Protein AF-A0AAD5E398-F1 (afdb_monomer_lite)

Secondary structure (DSSP, 8-state):
------PPPHHHHHHHHHHHHHHHHHHHHHHHHHHTT--HHHHHHHHHHHHHHHHHHHHHHHHHHH--HHHHHHHHHHHHHHHHHHHHHHHHHHHHHHHHHHT----HHHHHHHHHHHHHHHHHHHHHHHHHHHHHHHHHHHHHHHHHHHHHH--PPPPPPPP-PPP-----

Foldseek 3Di:
DDDDFPPLPVVNVVLLVLLVVLLVLLVVLLVQLVVVPDDCVLSVLSVVLSVLSVVLSVLCVVLSRVPDLVSLVVSLVSLVVSLVSLVVLLVSLVVVLVCCVPPDVDDPSSNVSSVSNNSSSVSNNVSSVVVNVVSCCVVCVVVVVVVVVVVVVPPPDPDDDDDDDDDDDDDD

Structure (mmCIF, N/CA/C/O backbone):
data_AF-A0AAD5E398-F1
#
_entry.id   AF-A0AAD5E398-F1
#
loop_
_atom_site.group_PDB
_atom_site.id
_atom_site.type_symbol
_atom_site.label_atom_id
_atom_site.label_alt_id
_atom_site.label_comp_id
_atom_site.label_asym_id
_atom_site.label_entity_id
_atom_site.label_seq_id
_atom_site.pdbx_PDB_ins_code
_atom_site.Cartn_x
_atom_site.Cartn_y
_atom_site.Cartn_z
_atom_site.occupancy
_atom_site.B_iso_or_equiv
_atom_site.auth_seq_id
_atom_site.auth_comp_id
_atom_site.auth_asym_id
_atom_site.auth_atom_id
_atom_site.pdbx_PDB_model_num
ATOM 1 N N . MET A 1 1 ? 23.218 -19.280 -24.118 1.00 46.16 1 MET A N 1
ATOM 2 C CA . MET A 1 1 ? 23.639 -19.121 -22.711 1.00 46.16 1 MET A CA 1
ATOM 3 C C . MET A 1 1 ? 24.750 -18.087 -22.670 1.00 46.16 1 MET A C 1
ATOM 5 O O . MET A 1 1 ? 25.862 -18.389 -23.069 1.00 46.16 1 MET A O 1
ATOM 9 N N . GLY A 1 2 ? 24.420 -16.855 -22.290 1.00 37.09 2 GLY A N 1
ATOM 10 C CA . GLY A 1 2 ? 25.370 -15.757 -22.123 1.00 37.09 2 GLY A CA 1
ATOM 11 C C . GLY A 1 2 ? 24.933 -14.969 -20.902 1.00 37.09 2 GLY A C 1
ATOM 12 O O . GLY A 1 2 ? 24.005 -14.171 -20.976 1.00 37.09 2 GLY A O 1
ATOM 13 N N . ALA A 1 3 ? 25.525 -15.304 -19.760 1.00 49.97 3 ALA A N 1
ATOM 14 C CA . ALA A 1 3 ? 25.303 -14.625 -18.503 1.00 49.97 3 ALA A CA 1
ATOM 15 C C . ALA A 1 3 ? 25.939 -13.235 -18.570 1.00 49.97 3 ALA A C 1
ATOM 17 O O . ALA A 1 3 ? 27.155 -13.104 -18.664 1.00 49.97 3 ALA A O 1
ATOM 18 N N . MET A 1 4 ? 25.117 -12.200 -18.465 1.00 41.44 4 MET A N 1
ATOM 19 C CA . MET A 1 4 ? 25.548 -10.959 -17.842 1.00 41.44 4 MET A CA 1
ATOM 20 C C . MET A 1 4 ? 24.334 -10.415 -17.102 1.00 41.44 4 MET A C 1
ATOM 22 O O . MET A 1 4 ? 23.496 -9.709 -17.657 1.00 41.44 4 MET A O 1
ATOM 26 N N . GLY A 1 5 ? 24.187 -10.891 -15.861 1.00 45.56 5 GLY A N 1
ATOM 27 C CA . GLY A 1 5 ? 23.136 -10.470 -14.951 1.00 45.56 5 GLY A CA 1
ATOM 28 C C . GLY A 1 5 ? 23.157 -8.955 -14.866 1.00 45.56 5 GLY A C 1
ATOM 29 O O . GLY A 1 5 ? 24.143 -8.362 -14.423 1.00 45.56 5 GLY A O 1
ATOM 30 N N . ARG A 1 6 ? 22.080 -8.330 -15.346 1.00 54.25 6 ARG A N 1
ATOM 31 C CA . ARG A 1 6 ? 21.849 -6.911 -15.126 1.00 54.25 6 ARG A CA 1
ATOM 32 C C . ARG A 1 6 ? 21.819 -6.755 -13.612 1.00 54.25 6 ARG A C 1
ATOM 34 O O . ARG A 1 6 ? 20.919 -7.285 -12.966 1.00 54.25 6 ARG A O 1
ATOM 41 N N . LYS A 1 7 ? 22.868 -6.142 -13.054 1.00 55.81 7 LYS A N 1
ATOM 42 C CA . LYS A 1 7 ? 22.960 -5.861 -11.621 1.00 55.81 7 LYS A CA 1
ATOM 43 C C . LYS A 1 7 ? 21.637 -5.222 -11.222 1.00 55.81 7 LYS A C 1
ATOM 45 O O . LYS A 1 7 ? 21.183 -4.310 -11.916 1.00 55.81 7 LYS A O 1
ATOM 50 N N . LEU A 1 8 ? 21.009 -5.763 -10.181 1.00 62.09 8 LEU A N 1
ATOM 51 C CA . LEU A 1 8 ? 19.832 -5.164 -9.576 1.00 62.09 8 LEU A CA 1
ATOM 52 C C . LEU A 1 8 ? 20.131 -3.672 -9.409 1.00 62.09 8 LEU A C 1
ATOM 54 O O . LEU A 1 8 ? 21.149 -3.315 -8.813 1.00 62.09 8 LEU A O 1
ATOM 58 N N . ASP A 1 9 ? 19.324 -2.825 -10.039 1.00 78.06 9 ASP A N 1
ATOM 59 C CA . ASP A 1 9 ? 19.553 -1.392 -9.984 1.00 78.06 9 ASP A CA 1
ATOM 60 C C . ASP A 1 9 ? 19.481 -0.946 -8.516 1.00 78.06 9 ASP A C 1
ATOM 62 O O . ASP A 1 9 ? 18.532 -1.269 -7.799 1.00 78.06 9 ASP A O 1
ATOM 66 N N . ILE A 1 10 ? 20.529 -0.255 -8.063 1.00 83.19 10 ILE A N 1
ATOM 67 C CA . ILE A 1 10 ? 20.706 0.136 -6.661 1.00 83.19 10 ILE A CA 1
ATOM 68 C C . ILE A 1 10 ? 19.536 1.011 -6.208 1.00 83.19 10 ILE A C 1
ATOM 70 O O . ILE A 1 10 ? 19.094 0.885 -5.069 1.00 83.19 10 ILE A O 1
ATOM 74 N N . ILE A 1 11 ? 18.995 1.849 -7.098 1.00 85.12 11 ILE A N 1
ATOM 75 C CA . ILE A 1 11 ? 17.835 2.690 -6.789 1.00 85.12 11 ILE A CA 1
ATOM 76 C C . ILE A 1 11 ? 16.613 1.806 -6.534 1.00 85.12 11 ILE A C 1
ATOM 78 O O . ILE A 1 11 ? 15.989 1.919 -5.481 1.00 85.12 11 ILE A O 1
ATOM 82 N N . THR A 1 12 ? 16.318 0.874 -7.442 1.00 85.38 12 THR A N 1
ATOM 83 C CA . THR A 1 12 ? 15.229 -0.101 -7.270 1.00 85.38 12 THR A CA 1
ATOM 84 C C . THR A 1 12 ? 15.381 -0.891 -5.967 1.00 85.38 12 THR A C 1
ATOM 86 O O . THR A 1 12 ? 14.404 -1.055 -5.243 1.00 85.38 12 THR A O 1
ATOM 89 N N . LEU A 1 13 ? 16.594 -1.335 -5.622 1.00 87.56 13 LEU A N 1
ATOM 90 C CA . LEU A 1 13 ? 16.854 -2.042 -4.363 1.00 87.56 13 LEU A CA 1
ATOM 91 C C . LEU A 1 13 ? 16.554 -1.175 -3.136 1.00 87.56 13 LEU A C 1
ATOM 93 O O . LEU A 1 13 ? 15.881 -1.636 -2.219 1.00 87.56 13 LEU A O 1
ATOM 97 N N . ILE A 1 14 ? 17.047 0.067 -3.116 1.00 90.62 14 ILE A N 1
ATOM 98 C CA . ILE A 1 14 ? 16.824 0.997 -2.002 1.00 90.62 14 ILE A CA 1
ATOM 99 C C . ILE A 1 14 ? 15.328 1.237 -1.819 1.00 90.62 14 ILE A C 1
ATOM 101 O O . ILE A 1 14 ? 14.826 1.124 -0.703 1.00 90.62 14 ILE A O 1
ATOM 105 N N . VAL A 1 15 ? 14.604 1.516 -2.905 1.00 91.88 15 VAL A N 1
ATOM 106 C CA . VAL A 1 15 ? 13.164 1.776 -2.820 1.00 91.88 15 VAL A CA 1
ATOM 107 C C . VAL A 1 15 ? 12.399 0.519 -2.395 1.00 91.88 15 VAL A C 1
ATOM 109 O O . VAL A 1 15 ? 11.481 0.632 -1.595 1.00 91.88 15 VAL A O 1
ATOM 112 N N . LEU A 1 16 ? 12.811 -0.680 -2.822 1.00 90.88 16 LEU A N 1
ATOM 113 C CA . LEU A 1 16 ? 12.210 -1.935 -2.351 1.00 90.88 16 LEU A CA 1
ATOM 114 C C . LEU A 1 16 ? 12.448 -2.202 -0.863 1.00 90.88 16 LEU A C 1
ATOM 116 O O . LEU A 1 16 ? 11.558 -2.714 -0.192 1.00 90.88 16 LEU A O 1
ATOM 120 N N . ILE A 1 17 ? 13.624 -1.857 -0.332 1.00 92.81 17 ILE A N 1
ATOM 121 C CA . ILE A 1 17 ? 13.900 -1.969 1.107 1.00 92.81 17 ILE A CA 1
ATOM 122 C C . ILE A 1 17 ? 13.018 -0.991 1.890 1.00 92.81 17 ILE A C 1
ATOM 124 O O . ILE A 1 17 ? 12.430 -1.371 2.900 1.00 92.81 17 ILE A O 1
ATOM 128 N N . LEU A 1 18 ? 12.899 0.253 1.422 1.00 94.69 18 LEU A N 1
ATOM 129 C CA . LEU A 1 18 ? 12.031 1.256 2.046 1.00 94.69 18 LEU A CA 1
ATOM 130 C C . LEU A 1 18 ? 10.552 0.858 1.974 1.00 94.69 18 LEU A C 1
ATOM 132 O O . LEU A 1 18 ? 9.817 1.032 2.947 1.00 94.69 18 LEU A O 1
ATOM 136 N N . GLU A 1 19 ? 10.133 0.261 0.862 1.00 94.06 19 GLU A N 1
ATOM 137 C CA . GLU A 1 19 ? 8.792 -0.293 0.701 1.00 94.06 19 GLU A CA 1
ATOM 138 C C . GLU A 1 19 ? 8.555 -1.467 1.655 1.00 94.06 19 GLU A C 1
ATOM 140 O O . GLU A 1 19 ? 7.535 -1.521 2.332 1.00 94.06 19 GLU A O 1
ATOM 145 N N . PHE A 1 20 ? 9.526 -2.370 1.800 1.00 94.50 20 PHE A N 1
ATOM 146 C CA . PHE A 1 20 ? 9.436 -3.470 2.7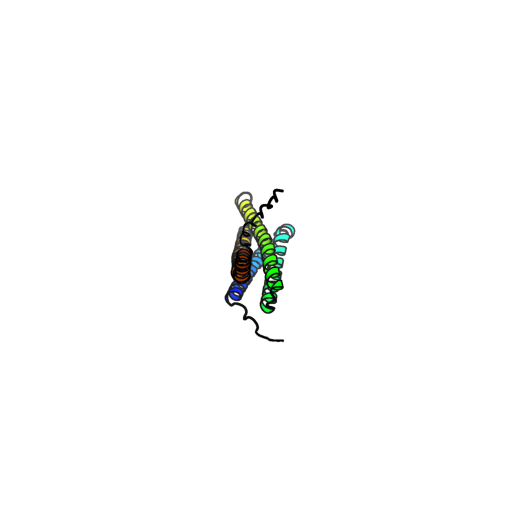57 1.00 94.50 20 PHE A CA 1
ATOM 147 C C . PHE A 1 20 ? 9.307 -2.972 4.205 1.00 94.50 20 PHE A C 1
ATOM 149 O O . PHE A 1 20 ? 8.494 -3.492 4.967 1.00 94.50 20 PHE A O 1
ATOM 156 N N . ILE A 1 21 ? 10.059 -1.935 4.585 1.00 95.50 21 ILE A N 1
ATOM 157 C CA . ILE A 1 21 ? 9.929 -1.298 5.906 1.00 95.50 21 ILE A CA 1
ATOM 158 C C . ILE A 1 21 ? 8.537 -0.670 6.068 1.00 95.50 21 ILE A C 1
ATOM 160 O O . ILE A 1 21 ? 7.916 -0.816 7.119 1.00 95.50 21 ILE A O 1
ATOM 164 N N . SER A 1 22 ? 8.022 -0.011 5.031 1.00 95.00 22 SER A N 1
ATOM 165 C CA . SER A 1 22 ? 6.688 0.608 5.043 1.00 95.00 22 SER A CA 1
ATOM 166 C C . SER A 1 22 ? 5.580 -0.433 5.200 1.00 95.00 22 SER A C 1
ATOM 168 O O . SER A 1 22 ? 4.668 -0.262 6.011 1.00 95.00 22 SER A O 1
ATOM 170 N N . TRP A 1 23 ? 5.720 -1.561 4.507 1.00 96.06 23 TRP A N 1
ATOM 171 C CA . TRP A 1 23 ? 4.853 -2.720 4.652 1.00 96.06 23 TRP A CA 1
ATOM 172 C C . TRP A 1 23 ? 4.896 -3.311 6.069 1.00 96.06 23 TRP A C 1
ATOM 174 O O . TRP A 1 23 ? 3.842 -3.638 6.613 1.00 96.06 23 TRP A O 1
ATOM 184 N N . LEU A 1 24 ? 6.071 -3.400 6.708 1.00 96.44 24 LEU A N 1
ATOM 185 C CA . LEU A 1 24 ? 6.175 -3.850 8.104 1.00 96.44 24 LEU A CA 1
ATOM 186 C C . LEU A 1 24 ? 5.417 -2.924 9.061 1.00 96.44 24 LEU A C 1
ATOM 188 O O . LEU A 1 24 ? 4.725 -3.412 9.951 1.00 96.44 24 LEU A O 1
ATOM 192 N N . VAL A 1 25 ? 5.510 -1.605 8.866 1.00 95.62 25 VAL A N 1
ATOM 193 C CA . VAL A 1 25 ? 4.745 -0.628 9.660 1.00 95.62 25 VAL A CA 1
ATOM 194 C C . VAL A 1 25 ? 3.242 -0.824 9.450 1.00 95.62 25 VAL A C 1
ATOM 196 O O . VAL A 1 25 ? 2.488 -0.866 10.421 1.00 95.62 25 VAL A O 1
ATOM 199 N N . PHE A 1 26 ? 2.805 -1.000 8.201 1.00 95.88 26 PHE A N 1
ATOM 200 C CA . PHE A 1 26 ? 1.401 -1.253 7.878 1.00 95.88 26 PHE A CA 1
ATOM 201 C C . PHE A 1 26 ? 0.881 -2.562 8.502 1.00 95.88 26 PHE A C 1
ATOM 203 O O . PHE A 1 26 ? -0.187 -2.568 9.122 1.00 95.88 26 PHE A O 1
ATOM 210 N N . MET A 1 27 ? 1.644 -3.656 8.407 1.00 97.19 27 MET A N 1
ATOM 211 C CA . MET A 1 27 ? 1.299 -4.933 9.039 1.00 97.19 27 MET A CA 1
ATOM 212 C C . MET A 1 27 ? 1.225 -4.794 10.563 1.00 97.19 27 MET A C 1
ATOM 214 O O . MET A 1 27 ? 0.240 -5.221 11.159 1.00 97.19 27 MET A O 1
ATOM 218 N N . ALA A 1 28 ? 2.239 -4.194 11.191 1.00 95.62 28 ALA A N 1
ATOM 219 C CA . ALA A 1 28 ? 2.304 -4.057 12.643 1.00 95.62 28 ALA A CA 1
ATOM 220 C C . ALA A 1 28 ? 1.125 -3.241 13.192 1.00 95.62 28 ALA A C 1
ATOM 222 O O . ALA A 1 28 ? 0.503 -3.651 14.167 1.00 95.62 28 ALA A O 1
ATOM 223 N N . ALA A 1 29 ? 0.770 -2.139 12.527 1.00 93.75 29 ALA A N 1
ATOM 224 C CA . ALA A 1 29 ? -0.388 -1.334 12.904 1.00 93.75 29 ALA A CA 1
ATOM 225 C C . ALA A 1 29 ? -1.714 -2.095 12.731 1.00 93.75 29 ALA A C 1
ATOM 227 O O . ALA A 1 29 ? -2.603 -2.005 13.572 1.00 93.75 29 ALA A O 1
ATOM 228 N N . THR A 1 30 ? -1.836 -2.891 11.665 1.00 94.19 30 THR A N 1
ATOM 229 C CA . THR A 1 30 ? -3.021 -3.736 11.446 1.00 94.19 30 THR A CA 1
ATOM 230 C C . THR A 1 30 ? -3.137 -4.820 12.522 1.00 94.19 30 THR A C 1
ATOM 232 O O . THR A 1 30 ? -4.227 -5.070 13.028 1.00 94.19 30 THR A O 1
ATOM 235 N N . ALA A 1 31 ? -2.014 -5.428 12.914 1.00 94.38 31 ALA A N 1
ATOM 236 C CA . ALA A 1 31 ? -1.967 -6.415 13.988 1.00 94.38 31 ALA A CA 1
ATOM 237 C C . ALA A 1 31 ? -2.288 -5.806 15.364 1.00 94.38 31 ALA A C 1
ATOM 239 O O . ALA A 1 31 ? -2.913 -6.472 16.185 1.00 94.38 31 ALA A O 1
ATOM 240 N N . ALA A 1 32 ? -1.901 -4.550 15.604 1.00 92.75 32 ALA A N 1
ATOM 241 C CA . ALA A 1 32 ? -2.256 -3.823 16.821 1.00 92.75 32 ALA A CA 1
ATOM 242 C C . ALA A 1 32 ? -3.777 -3.610 16.923 1.00 92.75 32 ALA A C 1
ATOM 244 O O . ALA A 1 32 ? -4.377 -3.987 17.926 1.00 92.75 32 ALA A O 1
ATOM 245 N N . LEU A 1 33 ? -4.428 -3.165 15.839 1.00 90.75 33 LEU A N 1
ATOM 246 C CA . LEU A 1 33 ? -5.895 -3.053 15.790 1.00 90.75 33 LEU A CA 1
ATOM 247 C C . LEU A 1 33 ? -6.615 -4.385 16.042 1.00 90.75 33 LEU A C 1
ATOM 249 O O . LEU A 1 33 ? -7.682 -4.408 16.658 1.00 90.75 33 LEU A O 1
ATOM 253 N N . ASP A 1 34 ? -6.052 -5.489 15.552 1.00 91.19 34 ASP A N 1
ATOM 254 C CA . ASP A 1 34 ? -6.593 -6.834 15.775 1.00 91.19 34 ASP A CA 1
ATOM 255 C C . ASP A 1 34 ? -6.469 -7.240 17.256 1.00 91.19 34 ASP A C 1
ATOM 257 O O . ASP A 1 34 ? -7.409 -7.768 17.851 1.00 91.19 34 ASP A O 1
ATOM 261 N N . ALA A 1 35 ? -5.340 -6.908 17.894 1.00 89.44 35 ALA A N 1
ATOM 262 C CA . ALA A 1 35 ? -5.110 -7.143 19.321 1.00 89.44 35 ALA A CA 1
ATOM 263 C C . ALA A 1 35 ? -6.033 -6.306 20.227 1.00 89.44 35 ALA A C 1
ATOM 265 O O . ALA A 1 35 ? -6.466 -6.794 21.271 1.00 89.44 35 ALA A O 1
ATOM 266 N N . GLU A 1 36 ? -6.392 -5.093 19.801 1.00 87.00 36 GLU A N 1
ATOM 267 C CA . GLU A 1 36 ? -7.382 -4.227 20.461 1.00 87.00 36 GLU A CA 1
ATOM 268 C C . GLU A 1 36 ? -8.835 -4.732 20.309 1.00 87.00 36 GLU A C 1
ATOM 270 O O . GLU A 1 36 ? -9.778 -4.148 20.851 1.00 87.00 36 GLU A O 1
ATOM 275 N N . GLY A 1 37 ? -9.048 -5.840 19.590 1.00 82.56 37 GLY A N 1
ATOM 276 C CA . GLY A 1 37 ? -10.347 -6.500 19.488 1.00 82.56 37 GLY A CA 1
ATOM 277 C C . GLY A 1 37 ? -11.287 -5.881 18.455 1.00 82.56 37 GLY A C 1
ATOM 278 O O . GLY A 1 37 ? -12.508 -6.052 18.560 1.00 82.56 37 GLY A O 1
ATOM 279 N N . MET A 1 38 ? -10.757 -5.178 17.443 1.00 83.94 38 MET A N 1
ATOM 280 C CA . MET A 1 38 ? -11.559 -4.839 16.265 1.00 83.94 38 MET A CA 1
ATOM 281 C C . MET A 1 38 ? -12.119 -6.110 15.619 1.00 83.94 38 MET A C 1
ATOM 283 O O . MET A 1 38 ? -11.486 -7.163 15.597 1.00 83.94 38 MET A O 1
ATOM 287 N N . SER A 1 39 ? -13.335 -6.032 15.073 1.00 84.38 39 SER A N 1
ATOM 288 C CA . SER A 1 39 ? -13.952 -7.217 14.486 1.00 84.38 39 SER A CA 1
ATOM 289 C C . SER A 1 39 ? -13.151 -7.710 13.277 1.00 84.38 39 SER A C 1
ATOM 291 O O . SER A 1 39 ? -12.778 -6.933 12.395 1.00 84.38 39 SER A O 1
ATOM 293 N N . ALA A 1 40 ? -12.979 -9.029 13.171 1.00 82.50 40 ALA A N 1
ATOM 294 C CA . ALA A 1 40 ? -12.328 -9.659 12.020 1.00 82.50 40 ALA A CA 1
ATOM 295 C C . ALA A 1 40 ? -12.987 -9.272 10.679 1.00 82.50 40 ALA A C 1
ATOM 297 O O . ALA A 1 40 ? -12.323 -9.182 9.651 1.00 82.50 40 ALA A O 1
ATOM 298 N N . SER A 1 41 ? -14.295 -8.990 10.685 1.00 83.88 41 SER A N 1
ATOM 299 C CA . SER A 1 41 ? -15.023 -8.481 9.518 1.00 83.88 41 SER A CA 1
ATOM 300 C C . SER A 1 41 ? -14.620 -7.060 9.111 1.00 83.88 41 SER A C 1
ATOM 302 O O . SER A 1 41 ? -14.634 -6.758 7.921 1.00 83.88 41 SER A O 1
ATOM 304 N N . ALA A 1 42 ? -14.256 -6.199 10.066 1.00 81.94 42 ALA A N 1
ATOM 305 C CA . ALA A 1 42 ? -13.821 -4.830 9.800 1.00 81.94 42 ALA A CA 1
ATOM 306 C C . ALA A 1 42 ? -12.371 -4.793 9.303 1.00 81.94 42 ALA A C 1
ATOM 308 O O . ALA A 1 42 ? -12.044 -4.016 8.410 1.00 81.94 42 ALA A O 1
ATOM 309 N N . LEU A 1 43 ? -11.514 -5.669 9.838 1.00 89.19 43 LEU A N 1
ATOM 310 C CA . LEU A 1 43 ? -10.108 -5.762 9.440 1.00 89.19 43 LEU A CA 1
ATOM 311 C C . LEU A 1 43 ? -9.855 -6.688 8.247 1.00 89.19 43 LEU A C 1
ATOM 313 O O . LEU A 1 43 ? -8.764 -6.652 7.686 1.00 89.19 43 LEU A O 1
ATOM 317 N N . GLY A 1 44 ? -10.830 -7.498 7.825 1.00 90.88 44 GLY A N 1
ATOM 318 C CA . GLY A 1 44 ? -10.633 -8.510 6.784 1.00 90.88 44 GLY A CA 1
ATOM 319 C C . GLY A 1 44 ? -10.082 -7.943 5.471 1.00 90.88 44 GLY A C 1
ATOM 320 O O . GLY A 1 44 ? -9.154 -8.511 4.897 1.00 90.88 44 GLY A O 1
ATOM 321 N N . TYR A 1 45 ? -10.594 -6.790 5.027 1.00 92.75 45 TYR A N 1
ATOM 322 C CA . TYR A 1 45 ? -10.096 -6.121 3.820 1.00 92.75 45 TYR A CA 1
ATOM 323 C C . TYR A 1 45 ? -8.692 -5.520 4.016 1.00 92.75 45 TYR A C 1
ATOM 325 O O . TYR A 1 45 ? -7.839 -5.640 3.137 1.00 92.75 45 TYR A O 1
ATOM 333 N N . THR A 1 46 ? -8.409 -4.954 5.193 1.00 94.38 46 THR A N 1
ATOM 334 C CA . THR A 1 46 ? -7.082 -4.430 5.562 1.00 94.38 46 THR A CA 1
ATOM 335 C C . THR A 1 46 ? -6.032 -5.541 5.591 1.00 94.38 46 THR A C 1
ATOM 337 O O . THR A 1 46 ? -4.983 -5.414 4.961 1.00 94.38 46 THR A O 1
ATOM 340 N N . TRP A 1 47 ? -6.332 -6.668 6.244 1.00 95.06 47 TRP A N 1
ATOM 341 C CA . TRP A 1 47 ? -5.460 -7.845 6.281 1.00 95.06 47 TRP A CA 1
ATOM 342 C C . TRP A 1 47 ? -5.206 -8.413 4.889 1.00 95.06 47 TRP A C 1
ATOM 344 O O . TRP A 1 47 ? -4.075 -8.764 4.552 1.00 95.06 47 TRP A O 1
ATOM 354 N N . TRP A 1 48 ? -6.241 -8.468 4.053 1.00 95.19 48 TRP A N 1
ATOM 355 C CA . TRP A 1 48 ? -6.088 -8.873 2.662 1.00 95.19 48 TRP A CA 1
ATOM 356 C C . TRP A 1 48 ? -5.111 -7.953 1.922 1.00 95.19 48 TRP A C 1
ATOM 358 O O . TRP A 1 48 ? -4.183 -8.439 1.279 1.00 95.19 48 TRP A O 1
ATOM 368 N N . ALA A 1 49 ? -5.233 -6.636 2.086 1.00 94.94 49 ALA A N 1
ATOM 369 C CA . ALA A 1 49 ? -4.318 -5.676 1.476 1.00 94.94 49 ALA A CA 1
ATOM 370 C C . ALA A 1 49 ? -2.862 -5.828 1.965 1.00 94.94 49 ALA A C 1
ATOM 372 O O . ALA A 1 49 ? -1.941 -5.762 1.147 1.00 94.94 49 ALA A O 1
ATOM 373 N N . VAL A 1 50 ? -2.643 -6.106 3.260 1.00 96.44 50 VAL A N 1
ATOM 374 C CA . VAL A 1 50 ? -1.311 -6.425 3.819 1.00 96.44 50 VAL A CA 1
ATOM 375 C C . VAL A 1 50 ? -0.680 -7.609 3.082 1.00 96.44 50 VAL A C 1
ATOM 377 O O . VAL A 1 50 ? 0.487 -7.546 2.683 1.00 96.44 50 VAL A O 1
ATOM 380 N N . TRP A 1 51 ? -1.446 -8.680 2.862 1.00 95.94 51 TRP A N 1
ATOM 381 C CA . TRP A 1 51 ? -0.961 -9.864 2.150 1.00 95.94 51 TRP A CA 1
ATOM 382 C C . TRP A 1 51 ? -0.739 -9.609 0.659 1.00 95.94 51 TRP A C 1
ATOM 384 O O . TRP A 1 51 ? 0.254 -10.075 0.103 1.00 95.94 51 TRP A O 1
ATOM 394 N N . PHE A 1 52 ? -1.608 -8.835 0.007 1.00 94.75 52 PHE A N 1
ATOM 395 C CA . PHE A 1 52 ? -1.419 -8.462 -1.397 1.00 94.75 52 PHE A CA 1
ATOM 396 C C . PHE A 1 52 ? -0.137 -7.661 -1.613 1.00 94.75 52 PHE A C 1
ATOM 398 O O . PHE A 1 52 ? 0.623 -7.968 -2.535 1.00 94.75 52 PHE A O 1
ATOM 405 N N . GLN A 1 53 ? 0.149 -6.697 -0.736 1.00 94.69 53 GLN A N 1
ATOM 406 C CA . GLN A 1 53 ? 1.400 -5.942 -0.789 1.00 94.69 53 GLN A CA 1
ATOM 407 C C . GLN A 1 53 ? 2.616 -6.847 -0.532 1.00 94.69 53 GLN A C 1
ATOM 409 O O . GLN A 1 53 ? 3.621 -6.734 -1.232 1.00 94.69 53 GLN A O 1
ATOM 414 N N . PHE A 1 54 ? 2.518 -7.810 0.391 1.00 94.56 54 PHE A N 1
ATOM 415 C CA . PHE A 1 54 ? 3.581 -8.796 0.618 1.00 94.56 54 PHE A CA 1
ATOM 416 C C . PHE A 1 54 ? 3.881 -9.636 -0.631 1.00 94.56 54 PHE A C 1
ATOM 418 O O . PHE A 1 54 ? 5.034 -9.741 -1.054 1.00 94.56 54 PHE A O 1
ATOM 425 N N . PHE A 1 55 ? 2.852 -10.218 -1.255 1.00 93.19 55 PHE A N 1
ATOM 426 C CA . PHE A 1 55 ? 3.034 -11.025 -2.462 1.00 93.19 55 PHE A CA 1
ATOM 427 C C . PHE A 1 55 ? 3.576 -10.199 -3.626 1.00 93.19 55 PHE A C 1
ATOM 429 O O . PHE A 1 55 ? 4.410 -10.699 -4.384 1.00 93.19 55 PHE A O 1
ATOM 436 N N . LEU A 1 56 ? 3.162 -8.935 -3.743 1.00 91.94 56 LEU A N 1
ATOM 437 C CA . LEU A 1 56 ? 3.739 -8.006 -4.706 1.00 91.94 56 LEU A CA 1
ATOM 438 C C . LEU A 1 56 ? 5.234 -7.797 -4.446 1.00 91.94 56 LEU A C 1
ATOM 440 O O . LEU A 1 56 ? 6.018 -7.916 -5.382 1.00 91.94 56 LEU A O 1
ATOM 444 N N . LEU A 1 57 ? 5.646 -7.543 -3.201 1.00 91.44 57 LEU A N 1
ATOM 445 C CA . LEU A 1 57 ? 7.058 -7.358 -2.848 1.00 91.44 57 LEU A CA 1
ATOM 446 C C . LEU A 1 57 ? 7.902 -8.590 -3.180 1.00 91.44 57 LEU A C 1
ATOM 448 O O . LEU A 1 57 ? 8.971 -8.464 -3.783 1.00 91.44 57 LEU A O 1
ATOM 452 N N . VAL A 1 58 ? 7.400 -9.786 -2.861 1.00 90.62 58 VAL A N 1
ATOM 453 C CA . VAL A 1 58 ? 8.052 -11.051 -3.229 1.00 90.62 58 VAL A CA 1
ATOM 454 C C . VAL A 1 58 ? 8.150 -11.182 -4.749 1.00 90.62 58 VAL A C 1
ATOM 456 O O . VAL A 1 58 ? 9.221 -11.478 -5.278 1.00 90.62 58 VAL A O 1
ATOM 459 N N . PHE A 1 59 ? 7.059 -10.923 -5.470 1.00 88.44 59 PHE A N 1
ATOM 460 C CA . PHE A 1 59 ? 7.029 -11.009 -6.927 1.00 88.44 59 PHE A CA 1
ATOM 461 C C . PHE A 1 59 ? 7.996 -10.016 -7.583 1.00 88.44 59 PHE A C 1
ATOM 463 O O . PHE A 1 59 ? 8.755 -10.384 -8.482 1.00 88.44 59 PHE A O 1
ATOM 470 N N . VAL A 1 60 ? 8.021 -8.767 -7.123 1.00 85.50 60 VAL A N 1
ATOM 471 C CA . VAL A 1 60 ? 8.947 -7.745 -7.621 1.00 85.50 60 VAL A CA 1
ATOM 472 C C . VAL A 1 60 ? 10.392 -8.136 -7.305 1.00 85.50 60 VAL A C 1
ATOM 474 O O . VAL A 1 60 ? 11.238 -8.061 -8.194 1.00 85.50 60 VAL A O 1
ATOM 477 N N . GLY A 1 61 ? 10.676 -8.636 -6.100 1.00 82.88 61 GLY A N 1
ATOM 478 C CA . GLY A 1 61 ? 12.008 -9.119 -5.727 1.00 82.88 61 GLY A CA 1
ATOM 479 C C . GLY A 1 61 ? 12.494 -10.272 -6.612 1.00 82.88 61 GLY A C 1
ATOM 480 O O . GLY A 1 61 ? 13.619 -10.242 -7.110 1.00 82.88 61 GLY A O 1
ATOM 481 N N . LEU A 1 62 ? 11.631 -11.257 -6.883 1.00 83.12 62 LEU A N 1
ATOM 482 C CA . LEU A 1 62 ? 11.950 -12.389 -7.760 1.00 83.12 62 LEU A CA 1
ATOM 483 C C . LEU A 1 62 ? 12.126 -11.957 -9.222 1.00 83.12 62 LEU A C 1
ATOM 485 O O . LEU A 1 62 ? 13.090 -12.352 -9.881 1.00 83.12 62 LEU A O 1
ATOM 489 N N . THR A 1 63 ? 11.220 -11.127 -9.741 1.00 80.06 63 THR A N 1
ATOM 490 C CA . THR A 1 63 ? 11.276 -10.668 -11.140 1.00 80.06 63 THR A CA 1
ATOM 491 C C . THR A 1 63 ? 12.455 -9.741 -11.405 1.00 80.06 63 THR A C 1
ATOM 493 O O . THR A 1 63 ? 13.019 -9.778 -12.503 1.00 80.06 63 THR A O 1
ATOM 496 N N . ALA A 1 64 ? 12.898 -8.977 -10.406 1.00 72.38 64 ALA A N 1
ATOM 497 C CA . ALA A 1 64 ? 14.083 -8.141 -10.521 1.00 72.38 64 ALA A CA 1
ATOM 498 C C . ALA A 1 64 ? 15.371 -8.959 -10.765 1.00 72.38 64 ALA A C 1
ATOM 500 O O . ALA A 1 64 ? 16.293 -8.458 -11.409 1.00 72.38 64 ALA A O 1
ATOM 501 N N . CYS A 1 65 ? 15.401 -10.237 -10.364 1.00 69.69 65 CYS A N 1
ATOM 502 C CA . CYS A 1 65 ? 16.496 -11.170 -10.654 1.00 69.69 65 CYS A CA 1
ATOM 503 C C . CYS A 1 65 ? 16.413 -11.816 -12.053 1.00 69.69 65 CYS A C 1
ATOM 505 O O . CYS A 1 65 ? 17.432 -12.263 -12.578 1.00 69.69 65 CYS A O 1
ATOM 507 N N . MET A 1 66 ? 15.226 -11.884 -12.670 1.00 69.06 66 MET A N 1
ATOM 508 C CA . MET A 1 66 ? 14.999 -12.625 -13.926 1.00 69.06 66 MET A CA 1
ATOM 509 C C . MET A 1 66 ? 15.216 -11.791 -15.200 1.00 69.06 66 MET A C 1
ATOM 511 O O . MET A 1 66 ? 15.469 -12.358 -16.261 1.00 69.06 66 MET A O 1
ATOM 515 N N . GLY A 1 67 ? 15.117 -10.459 -15.128 1.00 61.59 67 GLY A N 1
ATOM 516 C CA . GLY A 1 67 ? 15.504 -9.549 -16.217 1.00 61.59 67 GLY A CA 1
ATOM 517 C C . GLY A 1 67 ? 14.700 -9.648 -17.527 1.00 61.59 67 GLY A C 1
ATOM 518 O O . GLY A 1 67 ? 15.178 -9.167 -18.553 1.00 61.59 67 GLY A O 1
ATOM 519 N N . SER A 1 68 ? 13.504 -10.253 -17.534 1.00 68.12 68 SER A N 1
ATOM 520 C CA . SER A 1 68 ? 12.691 -10.398 -18.753 1.00 68.12 68 SER A CA 1
ATOM 521 C C . SER A 1 68 ? 11.723 -9.221 -18.962 1.00 68.12 68 SER A C 1
ATOM 523 O O . SER A 1 68 ? 11.047 -8.772 -18.038 1.00 68.12 68 SER A O 1
ATOM 525 N N . ALA A 1 69 ? 11.609 -8.726 -20.201 1.00 66.06 69 ALA A N 1
ATOM 526 C CA . ALA A 1 69 ? 10.766 -7.566 -20.528 1.00 66.06 69 ALA A CA 1
ATOM 527 C C . ALA A 1 69 ? 9.263 -7.800 -20.257 1.00 66.06 69 ALA A C 1
ATOM 529 O O . ALA A 1 69 ? 8.551 -6.884 -19.850 1.00 66.06 69 ALA A O 1
ATOM 530 N N . ASN A 1 70 ? 8.778 -9.035 -20.433 1.00 71.69 70 ASN A N 1
ATOM 531 C CA . ASN A 1 70 ? 7.389 -9.388 -20.126 1.00 71.69 70 ASN A CA 1
ATOM 532 C C . ASN A 1 70 ? 7.125 -9.402 -18.612 1.00 71.69 70 ASN A C 1
ATOM 534 O O . ASN A 1 70 ? 6.075 -8.930 -18.177 1.00 71.69 70 ASN A O 1
ATOM 538 N N . ALA A 1 71 ? 8.086 -9.870 -17.805 1.00 73.50 71 ALA A N 1
ATOM 539 C CA . ALA A 1 71 ? 7.979 -9.805 -16.348 1.00 73.50 71 ALA A CA 1
ATOM 540 C C . ALA A 1 71 ? 7.966 -8.353 -15.844 1.00 73.50 71 ALA A C 1
ATOM 542 O O . ALA A 1 71 ? 7.243 -8.037 -14.902 1.00 73.50 71 ALA A O 1
ATOM 543 N N . ASN A 1 72 ? 8.693 -7.459 -16.516 1.00 74.44 72 ASN A N 1
ATOM 544 C CA . ASN A 1 72 ? 8.751 -6.040 -16.168 1.00 74.44 72 ASN A CA 1
ATOM 545 C C . ASN A 1 72 ? 7.440 -5.274 -16.437 1.00 74.44 72 ASN A C 1
ATOM 547 O O . ASN A 1 72 ? 7.064 -4.382 -15.677 1.00 74.44 72 ASN A O 1
ATOM 551 N N . ARG A 1 73 ? 6.685 -5.649 -17.475 1.00 78.19 73 ARG A N 1
ATOM 552 C CA . ARG A 1 73 ? 5.332 -5.101 -17.684 1.00 78.19 73 ARG A CA 1
ATOM 553 C C . ARG A 1 73 ? 4.341 -5.657 -16.669 1.00 78.19 73 ARG A C 1
ATOM 555 O O . ARG A 1 73 ? 3.581 -4.899 -16.073 1.00 78.19 73 ARG A O 1
ATOM 562 N N . LEU A 1 74 ? 4.390 -6.969 -16.436 1.00 83.50 74 LEU A N 1
ATOM 563 C CA . LEU A 1 74 ? 3.503 -7.639 -15.488 1.00 83.50 74 LEU A CA 1
ATOM 564 C C . LEU A 1 74 ? 3.684 -7.107 -14.060 1.00 83.50 74 LEU A C 1
ATOM 566 O O . LEU A 1 74 ? 2.686 -6.817 -13.405 1.00 83.50 74 LEU A O 1
ATOM 570 N N . ARG A 1 75 ? 4.928 -6.904 -13.596 1.00 85.00 75 ARG A N 1
ATOM 571 C CA . ARG A 1 75 ? 5.179 -6.319 -12.266 1.00 85.00 75 ARG A CA 1
ATOM 572 C C . ARG A 1 75 ? 4.568 -4.925 -12.139 1.00 85.00 75 ARG A C 1
ATOM 574 O O . ARG A 1 75 ? 3.956 -4.643 -11.121 1.00 85.00 75 ARG A O 1
ATOM 581 N N . THR A 1 76 ? 4.667 -4.086 -13.172 1.00 85.44 76 THR A N 1
ATOM 582 C CA . THR A 1 76 ? 4.159 -2.708 -13.132 1.00 85.44 76 THR A CA 1
ATOM 583 C C . THR A 1 76 ? 2.630 -2.687 -13.093 1.00 85.44 76 THR A C 1
ATOM 585 O O . THR A 1 76 ? 2.051 -1.931 -12.318 1.00 85.44 76 THR A O 1
ATOM 588 N N . TYR A 1 77 ? 1.960 -3.561 -13.855 1.00 87.56 77 TYR A N 1
ATOM 589 C CA . TYR A 1 77 ? 0.499 -3.692 -13.789 1.00 87.56 77 TYR A CA 1
ATOM 590 C C . TYR A 1 77 ? 0.009 -4.218 -12.440 1.00 87.56 77 TYR A C 1
ATOM 592 O O . TYR A 1 77 ? -0.945 -3.672 -11.887 1.00 87.56 77 TYR A O 1
ATOM 600 N N . LEU A 1 78 ? 0.674 -5.233 -11.884 1.00 89.31 78 LEU A N 1
ATOM 601 C CA . LEU A 1 78 ? 0.347 -5.738 -10.550 1.00 89.31 78 LEU A CA 1
ATOM 602 C C . LEU A 1 78 ? 0.560 -4.659 -9.484 1.00 89.31 78 LEU A C 1
ATOM 604 O O . LEU A 1 78 ? -0.301 -4.469 -8.629 1.00 89.31 78 LEU A O 1
ATOM 608 N N . MET A 1 79 ? 1.651 -3.900 -9.586 1.00 90.88 79 MET A N 1
ATOM 609 C CA . MET A 1 79 ? 1.946 -2.794 -8.679 1.00 90.88 79 MET A CA 1
ATOM 610 C C . MET A 1 79 ? 0.858 -1.720 -8.716 1.00 90.88 79 MET A C 1
ATOM 612 O O . MET A 1 79 ? 0.400 -1.277 -7.667 1.00 90.88 79 MET A O 1
ATOM 616 N N . LEU A 1 80 ? 0.392 -1.343 -9.910 1.00 91.06 80 LEU A N 1
ATOM 617 C CA . LEU A 1 80 ? -0.719 -0.404 -10.080 1.00 91.06 80 LEU A CA 1
ATOM 618 C C . LEU A 1 80 ? -2.006 -0.920 -9.426 1.00 91.06 80 LEU A C 1
ATOM 620 O O . LEU A 1 80 ? -2.642 -0.179 -8.679 1.00 91.06 80 LEU A O 1
ATOM 624 N N . MET A 1 81 ? -2.375 -2.184 -9.660 1.00 92.56 81 MET A N 1
ATOM 625 C CA . MET A 1 81 ? -3.592 -2.758 -9.074 1.00 92.56 81 MET A CA 1
ATOM 626 C C . MET A 1 81 ? -3.544 -2.796 -7.547 1.00 92.56 81 MET A C 1
ATOM 628 O O . MET A 1 81 ? -4.498 -2.377 -6.894 1.00 92.56 81 MET A O 1
ATOM 632 N N . VAL A 1 82 ? -2.429 -3.245 -6.968 1.00 93.38 82 VAL A N 1
ATOM 633 C CA . VAL A 1 82 ? -2.275 -3.284 -5.507 1.00 93.38 82 VAL A CA 1
ATOM 634 C C . VAL A 1 82 ? -2.237 -1.870 -4.925 1.00 93.38 82 VAL A C 1
ATOM 636 O O . VAL A 1 82 ? -2.841 -1.628 -3.887 1.00 93.38 82 VAL A O 1
ATOM 639 N N . THR A 1 83 ? -1.637 -0.901 -5.622 1.00 94.56 83 THR A N 1
ATOM 640 C CA . THR A 1 83 ? -1.648 0.509 -5.192 1.00 94.56 83 THR A CA 1
ATOM 641 C C . THR A 1 83 ? -3.077 1.031 -5.023 1.00 94.56 83 THR A C 1
ATOM 643 O O . THR A 1 83 ? -3.367 1.680 -4.022 1.00 94.56 83 THR A O 1
ATOM 646 N N . VAL A 1 84 ? -3.997 0.697 -5.934 1.00 94.88 84 VAL A N 1
ATOM 647 C CA . VAL A 1 84 ? -5.418 1.077 -5.808 1.00 94.88 84 VAL A CA 1
ATOM 648 C C . VAL A 1 84 ? -6.072 0.432 -4.580 1.00 94.88 84 VAL A C 1
ATOM 650 O O . VAL A 1 84 ? -6.816 1.097 -3.861 1.00 94.88 84 VAL A O 1
ATOM 653 N N . VAL A 1 85 ? -5.767 -0.835 -4.290 1.00 95.19 85 VAL A N 1
ATOM 654 C CA . VAL A 1 85 ? -6.261 -1.515 -3.078 1.00 95.19 85 VAL A CA 1
ATOM 655 C C . VAL A 1 85 ? -5.773 -0.795 -1.819 1.00 95.19 85 VAL A C 1
ATOM 657 O O . VAL A 1 85 ? -6.573 -0.505 -0.930 1.00 95.19 85 VAL A O 1
ATOM 660 N N . ILE A 1 86 ? -4.483 -0.451 -1.755 1.00 95.56 86 ILE A N 1
ATOM 661 C CA . ILE A 1 86 ? -3.897 0.253 -0.605 1.00 95.56 86 ILE A CA 1
ATOM 662 C C . ILE A 1 86 ? -4.492 1.660 -0.451 1.00 95.56 86 ILE A C 1
ATOM 664 O O . ILE A 1 86 ? -4.742 2.090 0.673 1.00 95.56 86 ILE A O 1
ATOM 668 N N . MET A 1 87 ? -4.794 2.360 -1.551 1.00 95.62 87 MET A N 1
ATOM 669 C CA . MET A 1 87 ? -5.514 3.640 -1.498 1.00 95.62 87 MET A CA 1
ATOM 670 C C . MET A 1 87 ? -6.887 3.506 -0.854 1.00 95.62 87 MET A C 1
ATOM 672 O O . MET A 1 87 ? -7.264 4.358 -0.050 1.00 95.62 87 MET A O 1
ATOM 676 N N . GLN A 1 88 ? -7.624 2.444 -1.187 1.00 95.31 88 GLN A N 1
ATOM 677 C CA . GLN A 1 88 ? -8.924 2.195 -0.580 1.00 95.31 88 GLN A CA 1
ATOM 678 C C . GLN A 1 88 ? -8.786 1.971 0.930 1.00 95.31 88 GLN A C 1
ATOM 680 O O . GLN A 1 88 ? -9.511 2.592 1.699 1.00 95.31 88 GLN A O 1
ATOM 685 N N . VAL A 1 89 ? -7.808 1.170 1.365 1.00 94.50 89 VAL A N 1
ATOM 686 C CA . VAL A 1 89 ? -7.549 0.942 2.798 1.00 94.50 89 VAL A CA 1
ATOM 687 C C . VAL A 1 89 ? -7.150 2.233 3.516 1.00 94.50 89 VAL A C 1
ATOM 689 O O . VAL A 1 89 ? -7.644 2.504 4.609 1.00 94.50 89 VAL A O 1
ATOM 692 N N . ALA A 1 90 ? -6.301 3.062 2.903 1.00 94.62 90 ALA A N 1
ATOM 693 C CA . ALA A 1 90 ? -5.934 4.364 3.456 1.00 94.62 90 ALA A CA 1
ATOM 694 C C . ALA A 1 90 ? -7.161 5.279 3.605 1.00 94.62 90 ALA A C 1
ATOM 696 O O . ALA A 1 90 ? -7.332 5.946 4.628 1.00 94.62 90 ALA A O 1
ATOM 697 N N . ASN A 1 91 ? -8.042 5.292 2.602 1.00 94.19 91 ASN A N 1
ATOM 698 C CA . ASN A 1 91 ? -9.287 6.045 2.659 1.00 94.19 91 ASN A CA 1
ATOM 699 C C . ASN A 1 91 ? -10.216 5.525 3.766 1.00 94.19 91 ASN A C 1
ATOM 701 O O . ASN A 1 91 ? -10.743 6.322 4.537 1.00 94.19 91 ASN A O 1
ATOM 705 N N . ASP A 1 92 ? -10.374 4.210 3.892 1.00 91.19 92 ASP A N 1
ATOM 706 C CA . ASP A 1 92 ? -11.229 3.605 4.914 1.00 91.19 92 ASP A CA 1
ATOM 707 C C . ASP A 1 92 ? -10.698 3.884 6.329 1.00 91.19 92 ASP A C 1
ATOM 709 O O . ASP A 1 92 ? -11.479 4.226 7.219 1.00 91.19 92 ASP A O 1
ATOM 713 N N . ALA A 1 93 ? -9.378 3.818 6.538 1.00 89.25 93 ALA A N 1
ATOM 714 C CA . ALA A 1 93 ? -8.746 4.182 7.808 1.00 89.25 93 ALA A CA 1
ATOM 715 C C . ALA A 1 93 ? -8.967 5.665 8.149 1.00 89.25 93 ALA A C 1
ATOM 717 O O . ALA A 1 93 ? -9.301 6.003 9.286 1.00 89.25 93 ALA A O 1
ATOM 718 N N . ARG A 1 94 ? -8.847 6.558 7.158 1.00 91.38 94 ARG A N 1
ATOM 719 C CA . ARG A 1 94 ? -9.157 7.984 7.326 1.00 91.38 94 ARG A CA 1
ATOM 720 C C . ARG A 1 94 ? -10.625 8.204 7.703 1.00 91.38 94 ARG A C 1
ATOM 722 O O . ARG A 1 94 ? -10.895 8.937 8.647 1.00 91.38 94 ARG A O 1
ATOM 729 N N . VAL A 1 95 ? -11.564 7.577 6.996 1.00 89.88 95 VAL A N 1
ATOM 730 C CA . VAL A 1 95 ? -13.004 7.716 7.281 1.00 89.88 95 VAL A CA 1
ATOM 731 C C . VAL A 1 95 ? -13.329 7.217 8.690 1.00 89.88 95 VAL A C 1
ATOM 733 O O . VAL A 1 95 ? -14.089 7.860 9.412 1.00 89.88 95 VAL A O 1
ATOM 736 N N . GLN A 1 96 ? -12.725 6.107 9.116 1.00 85.62 96 GLN A N 1
ATOM 737 C CA . GLN A 1 96 ? -12.886 5.594 10.476 1.00 85.62 96 GLN A CA 1
ATOM 738 C C . GLN A 1 96 ? -12.324 6.559 11.535 1.00 85.62 96 GLN A C 1
ATOM 740 O O . GLN A 1 96 ? -12.944 6.718 12.587 1.00 85.62 96 GLN A O 1
ATOM 745 N N . LEU A 1 97 ? -11.212 7.250 11.255 1.00 86.31 97 LEU A N 1
ATOM 746 C CA . LEU A 1 97 ? -10.675 8.299 12.132 1.00 86.31 97 LEU A CA 1
ATOM 747 C C . LEU A 1 97 ? -11.617 9.503 12.228 1.00 86.31 97 LEU A C 1
ATOM 749 O O . LEU A 1 97 ? -11.897 9.955 13.337 1.00 86.31 97 LEU A O 1
ATOM 753 N N . ASP A 1 98 ? -12.146 9.976 11.097 1.00 84.69 98 ASP A N 1
ATOM 754 C CA . ASP A 1 98 ? -13.083 11.105 11.062 1.00 84.69 98 ASP A CA 1
ATOM 755 C C . ASP A 1 98 ? -14.366 10.786 11.864 1.00 84.69 98 ASP A C 1
ATOM 757 O O . ASP A 1 98 ? -14.882 11.628 12.603 1.00 84.69 98 ASP A O 1
ATOM 761 N N . VAL A 1 99 ? -14.861 9.542 11.794 1.00 80.69 99 VAL A N 1
ATOM 762 C CA . VAL A 1 99 ? -16.010 9.079 12.597 1.00 80.69 99 VAL A CA 1
ATOM 763 C C . VAL A 1 99 ? -15.661 8.958 14.085 1.00 80.69 99 VAL A C 1
ATOM 765 O O . VAL A 1 99 ? -16.476 9.334 14.935 1.00 80.69 99 VAL A O 1
ATOM 768 N N . ALA A 1 100 ? -14.468 8.456 14.413 1.00 75.19 100 ALA A N 1
ATOM 769 C CA . ALA A 1 100 ? -13.983 8.355 15.790 1.00 75.19 100 ALA A CA 1
ATOM 770 C C . ALA A 1 100 ? -13.824 9.733 16.455 1.00 75.19 100 ALA A C 1
ATOM 772 O O . ALA A 1 100 ? -14.054 9.865 17.655 1.00 75.19 100 ALA A O 1
ATOM 773 N N . ASP A 1 101 ? -13.483 10.763 15.679 1.00 75.69 101 ASP A N 1
ATOM 774 C CA . ASP A 1 101 ? -13.410 12.148 16.149 1.00 75.69 101 ASP A CA 1
ATOM 775 C C . ASP A 1 101 ? -14.795 12.794 16.345 1.00 75.69 101 ASP A C 1
ATOM 777 O O . ASP A 1 101 ? -14.935 13.702 17.165 1.00 75.69 101 ASP A O 1
ATOM 781 N N . GLY A 1 102 ? -15.824 12.323 15.628 1.00 66.94 102 GLY A N 1
ATOM 782 C CA . GLY A 1 102 ? -17.147 12.955 15.594 1.00 66.94 102 GLY A CA 1
ATOM 783 C C . GLY A 1 102 ? -18.252 12.322 16.450 1.00 66.94 102 GLY A C 1
ATOM 784 O O . GLY A 1 102 ? -19.163 13.044 16.854 1.00 66.94 102 GLY A O 1
ATOM 785 N N . LEU A 1 103 ? -18.241 11.003 16.707 1.00 56.25 103 LEU A N 1
ATOM 786 C CA . LEU A 1 103 ? -19.448 10.310 17.207 1.00 56.25 103 LEU A CA 1
ATOM 787 C C . LEU A 1 103 ? -19.300 9.423 18.454 1.00 56.25 103 LEU A C 1
ATOM 789 O O . LEU A 1 103 ? -20.314 9.173 19.109 1.00 56.25 103 LEU A O 1
ATOM 793 N N . ARG A 1 104 ? -18.110 8.938 18.826 1.00 53.69 104 ARG A N 1
ATOM 794 C CA . ARG A 1 104 ? -17.932 8.101 20.032 1.00 53.69 104 ARG A CA 1
ATOM 795 C C . ARG A 1 104 ? -16.524 8.234 20.608 1.00 53.69 104 ARG A C 1
ATOM 797 O O . ARG A 1 104 ? -15.583 8.319 19.829 1.00 53.69 104 ARG A O 1
ATOM 804 N N . PRO A 1 105 ? -16.348 8.135 21.939 1.00 54.78 105 PRO A N 1
ATOM 805 C CA . PRO A 1 105 ? -15.037 7.878 22.513 1.00 54.78 105 PRO A CA 1
ATOM 806 C C . PRO A 1 105 ? -14.602 6.464 22.107 1.00 54.78 105 PRO A C 1
ATOM 808 O O . PRO A 1 105 ? -14.948 5.473 22.747 1.00 54.78 105 PRO A O 1
ATOM 811 N N . VAL A 1 106 ? -13.896 6.367 20.985 1.00 61.88 106 VAL A N 1
ATOM 812 C CA . VAL A 1 106 ? -13.043 5.217 20.676 1.00 61.88 106 VAL A CA 1
ATOM 813 C C . VAL A 1 106 ? -11.884 5.240 21.679 1.00 61.88 106 VAL A C 1
ATOM 815 O O . VAL A 1 106 ? -11.471 6.326 22.101 1.00 61.88 106 VAL A O 1
ATOM 818 N N . SER A 1 107 ? -11.385 4.077 22.113 1.00 67.69 107 SER A N 1
ATOM 819 C CA . SER A 1 107 ? -10.216 4.047 23.000 1.00 67.69 107 SER A CA 1
ATOM 820 C C . SER A 1 107 ? -9.051 4.807 22.348 1.00 67.69 107 SER A C 1
ATOM 822 O O . SER A 1 107 ? -8.896 4.821 21.122 1.00 67.69 107 SER A O 1
ATOM 824 N N . GLY A 1 108 ? -8.251 5.497 23.167 1.00 68.56 108 GLY A N 1
ATOM 825 C CA . GLY A 1 108 ? -7.103 6.268 22.675 1.00 68.56 108 GLY A CA 1
ATOM 826 C C . GLY A 1 108 ? -6.105 5.406 21.894 1.00 68.56 108 GLY A C 1
ATOM 827 O O . GLY A 1 108 ? -5.491 5.895 20.942 1.00 68.56 108 GLY A O 1
ATOM 828 N N . ASP A 1 109 ? -6.020 4.125 22.247 1.00 79.69 109 ASP A N 1
ATOM 829 C CA . ASP A 1 109 ? -5.116 3.145 21.651 1.00 79.69 109 ASP A CA 1
ATOM 830 C C . ASP A 1 109 ? -5.572 2.757 20.235 1.00 79.69 109 ASP A C 1
ATOM 832 O O . ASP A 1 109 ? -4.832 2.983 19.280 1.00 79.69 109 ASP A O 1
ATOM 836 N N . VAL A 1 110 ? -6.851 2.399 20.042 1.00 83.38 110 VAL A N 1
ATOM 837 C CA . VAL A 1 110 ? -7.419 2.099 18.708 1.00 83.38 110 VAL A CA 1
ATOM 838 C C . VAL A 1 110 ? -7.268 3.280 17.747 1.00 83.38 110 VAL A C 1
ATOM 840 O O . VAL A 1 110 ? -6.951 3.109 16.571 1.00 83.38 110 VAL A O 1
ATOM 843 N N . LYS A 1 111 ? -7.464 4.513 18.227 1.00 85.00 111 LYS A N 1
ATOM 844 C CA . LYS A 1 111 ? -7.274 5.712 17.398 1.00 85.00 111 LYS A CA 1
ATOM 845 C C . LYS A 1 111 ? -5.812 5.897 16.982 1.00 85.00 111 LYS A C 1
ATOM 847 O O . LYS A 1 111 ? -5.538 6.350 15.867 1.00 85.00 111 LYS A O 1
ATOM 852 N N . THR A 1 112 ? -4.880 5.592 17.877 1.00 88.56 112 THR A N 1
ATOM 853 C CA . THR A 1 112 ? -3.441 5.682 17.606 1.00 88.56 112 THR A CA 1
ATOM 854 C C . THR A 1 112 ? -3.024 4.632 16.582 1.00 88.56 112 THR A C 1
ATOM 856 O O . THR A 1 112 ? -2.345 4.966 15.608 1.00 88.56 112 THR A O 1
ATOM 859 N N . ASP A 1 113 ? -3.525 3.412 16.720 1.00 90.50 113 ASP A N 1
ATOM 860 C CA . ASP A 1 113 ? -3.236 2.314 15.802 1.00 90.50 113 ASP A CA 1
ATOM 861 C C . ASP A 1 113 ? -3.854 2.540 14.419 1.00 90.50 113 ASP A C 1
ATOM 863 O O . ASP A 1 113 ? -3.213 2.310 13.394 1.00 90.50 113 ASP A O 1
ATOM 867 N N . LEU A 1 114 ? -5.057 3.112 14.355 1.00 90.00 114 LEU A N 1
ATOM 868 C CA . LEU A 1 114 ? -5.699 3.473 13.092 1.00 90.00 114 LEU A CA 1
ATOM 869 C C . LEU A 1 114 ? -4.929 4.588 12.357 1.00 90.00 114 LEU A C 1
ATOM 871 O O . LEU A 1 114 ? -4.798 4.562 11.130 1.00 90.00 114 LEU A O 1
ATOM 875 N N . ARG A 1 115 ? -4.336 5.538 13.098 1.00 91.12 115 ARG A N 1
ATOM 876 C CA . ARG A 1 115 ? -3.386 6.520 12.537 1.00 91.12 115 ARG A CA 1
ATOM 877 C C . ARG A 1 115 ? -2.104 5.854 12.048 1.00 91.12 115 ARG A C 1
ATOM 879 O O . ARG A 1 115 ? -1.578 6.270 11.017 1.00 91.12 115 ARG A O 1
ATOM 886 N N . ALA A 1 116 ? -1.614 4.835 12.747 1.00 93.00 116 ALA A N 1
ATOM 887 C CA . ALA A 1 116 ? -0.451 4.071 12.314 1.00 93.00 116 ALA A CA 1
ATOM 888 C C . ALA A 1 116 ? -0.742 3.270 11.030 1.00 93.00 116 ALA A C 1
ATOM 890 O O . ALA A 1 116 ? 0.093 3.263 10.124 1.00 93.00 116 ALA A O 1
ATOM 891 N N . VAL A 1 117 ? -1.944 2.696 10.884 1.00 93.75 117 VAL A N 1
ATOM 892 C CA . VAL A 1 117 ? -2.397 2.061 9.632 1.00 93.75 117 VAL A CA 1
ATOM 893 C C . VAL A 1 117 ? -2.429 3.077 8.492 1.00 93.75 117 VAL A C 1
ATOM 895 O O . VAL A 1 117 ? -1.896 2.817 7.410 1.00 93.75 117 VAL A O 1
ATOM 898 N N . LEU A 1 118 ? -2.996 4.262 8.730 1.00 94.44 118 LEU A N 1
ATOM 899 C CA . LEU A 1 118 ? -3.008 5.336 7.738 1.00 94.44 118 LEU A CA 1
ATOM 900 C C . LEU A 1 118 ? -1.582 5.759 7.341 1.00 94.44 118 LEU A C 1
ATOM 902 O O . LEU A 1 118 ? -1.282 5.897 6.159 1.00 94.44 118 LEU A O 1
ATOM 906 N N . ALA A 1 119 ? -0.675 5.920 8.305 1.00 94.31 119 ALA A N 1
ATOM 907 C CA . ALA A 1 119 ? 0.713 6.279 8.025 1.00 94.31 119 ALA A CA 1
ATOM 908 C C . ALA A 1 119 ? 1.450 5.186 7.230 1.00 94.31 119 ALA A C 1
ATOM 910 O O . ALA A 1 119 ? 2.130 5.495 6.250 1.00 94.31 119 ALA A O 1
ATOM 911 N N . GLY A 1 120 ? 1.287 3.914 7.608 1.00 93.81 120 GLY A N 1
ATOM 912 C CA . GLY A 1 120 ? 1.902 2.776 6.918 1.00 93.81 120 GLY A CA 1
ATOM 913 C C . GLY A 1 12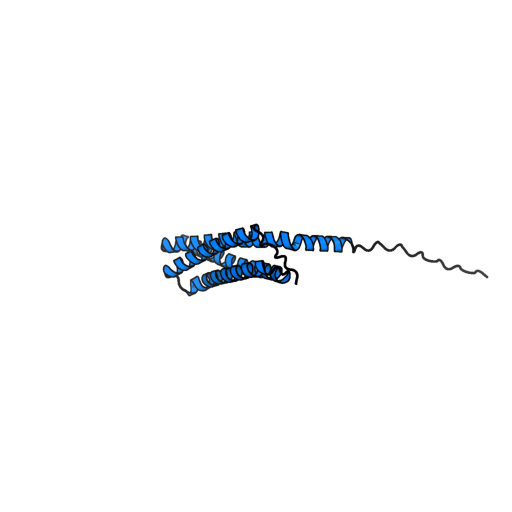0 ? 1.397 2.613 5.482 1.00 93.81 120 GLY A C 1
ATOM 914 O O . GLY A 1 120 ? 2.192 2.413 4.560 1.00 93.81 120 GLY A O 1
ATOM 915 N N . THR A 1 121 ? 0.089 2.772 5.266 1.00 95.19 121 THR A N 1
ATOM 916 C CA . THR A 1 121 ? -0.497 2.743 3.917 1.00 95.19 121 THR A CA 1
ATOM 917 C C . THR A 1 121 ? -0.025 3.922 3.068 1.00 95.19 121 THR A C 1
ATOM 919 O O . THR A 1 121 ? 0.373 3.708 1.927 1.00 95.19 121 THR A O 1
ATOM 922 N N . ILE A 1 122 ? 0.038 5.144 3.611 1.00 95.88 122 ILE A N 1
ATOM 923 C CA . ILE A 1 122 ? 0.571 6.316 2.890 1.00 95.88 122 ILE A CA 1
ATOM 924 C C . ILE A 1 122 ? 2.042 6.123 2.502 1.00 95.88 122 ILE A C 1
ATOM 926 O O . ILE A 1 122 ? 2.406 6.407 1.361 1.00 95.88 122 ILE A O 1
ATOM 930 N N . LEU A 1 123 ? 2.886 5.629 3.412 1.00 95.25 123 LEU A N 1
ATOM 931 C CA . LEU A 1 123 ? 4.294 5.353 3.108 1.00 95.25 123 LEU A CA 1
ATOM 932 C C . LEU A 1 123 ? 4.432 4.329 1.976 1.00 95.25 123 LEU A C 1
ATOM 934 O O . LEU A 1 123 ? 5.166 4.578 1.019 1.00 95.25 123 LEU A O 1
ATOM 938 N N . SER A 1 124 ? 3.655 3.245 2.040 1.00 94.56 124 SER A N 1
ATOM 939 C CA . SER A 1 124 ? 3.630 2.218 0.990 1.00 94.56 124 SER A CA 1
ATOM 940 C C . SER A 1 124 ? 3.168 2.802 -0.355 1.00 94.56 124 SER A C 1
ATOM 942 O O . SER A 1 124 ? 3.736 2.527 -1.407 1.00 94.56 124 SER A O 1
ATOM 944 N N . LEU A 1 125 ? 2.170 3.697 -0.353 1.00 95.81 125 LEU A N 1
ATOM 945 C CA . LEU A 1 125 ? 1.722 4.384 -1.572 1.00 95.81 125 LEU A CA 1
ATOM 946 C C . LEU A 1 125 ? 2.818 5.260 -2.185 1.00 95.81 125 LEU A C 1
ATOM 948 O O . LEU A 1 125 ? 2.994 5.245 -3.404 1.00 95.81 125 LEU A O 1
ATOM 952 N N . ILE A 1 126 ? 3.554 6.016 -1.366 1.00 95.31 126 ILE A N 1
ATOM 953 C CA . ILE A 1 126 ? 4.636 6.890 -1.840 1.00 95.31 126 ILE A CA 1
ATOM 954 C C . ILE A 1 126 ? 5.688 6.067 -2.585 1.00 95.31 126 ILE A C 1
ATOM 956 O O . ILE A 1 126 ? 6.036 6.390 -3.723 1.00 95.31 126 ILE A O 1
ATOM 960 N N . PHE A 1 127 ? 6.177 4.991 -1.979 1.00 94.75 127 PHE A N 1
ATOM 961 C CA . PHE A 1 127 ? 7.213 4.162 -2.588 1.00 94.75 127 PHE A CA 1
ATOM 962 C C . PHE A 1 127 ? 6.682 3.327 -3.757 1.00 94.75 127 PHE A C 1
ATOM 964 O O . PHE A 1 127 ? 7.380 3.211 -4.771 1.00 94.75 127 PHE A O 1
ATOM 971 N N . ASN A 1 128 ? 5.429 2.861 -3.701 1.00 93.56 128 ASN A N 1
ATOM 972 C CA . ASN A 1 128 ? 4.765 2.261 -4.856 1.00 93.56 128 ASN A CA 1
ATOM 973 C C . ASN A 1 128 ? 4.775 3.214 -6.061 1.00 93.56 128 ASN A C 1
ATOM 975 O O . ASN A 1 128 ? 5.176 2.822 -7.160 1.00 93.56 128 ASN A O 1
ATOM 979 N N . PHE A 1 129 ? 4.405 4.482 -5.865 1.00 93.81 129 PHE A N 1
ATOM 980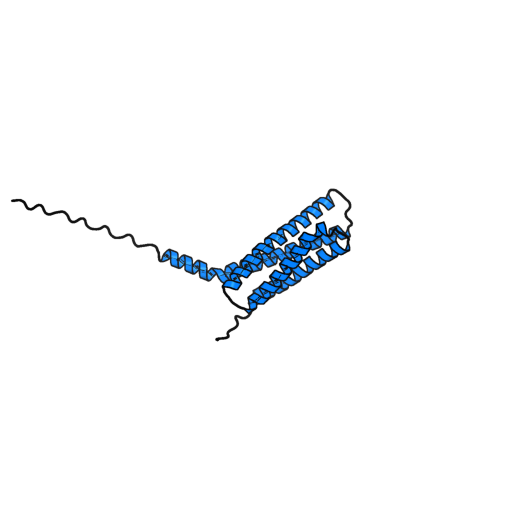 C CA . PHE A 1 129 ? 4.437 5.487 -6.928 1.00 93.81 129 PHE A CA 1
ATOM 981 C C . PHE A 1 129 ? 5.842 5.784 -7.436 1.00 93.81 129 PHE A C 1
ATOM 983 O O . PHE A 1 129 ? 6.037 5.876 -8.650 1.00 93.81 129 PHE A O 1
ATOM 990 N N . VAL A 1 130 ? 6.822 5.902 -6.539 1.00 92.06 130 VAL A N 1
ATOM 991 C CA . VAL A 1 130 ? 8.225 6.104 -6.923 1.00 92.06 130 VAL A CA 1
ATOM 992 C C . VAL A 1 130 ? 8.700 4.966 -7.829 1.00 92.06 130 VAL A C 1
ATOM 994 O O . VAL A 1 130 ? 9.288 5.243 -8.874 1.00 92.06 130 VAL A O 1
ATOM 997 N N . LEU A 1 131 ? 8.397 3.708 -7.494 1.00 89.56 131 LEU A N 1
ATOM 998 C CA . LEU A 1 131 ? 8.754 2.548 -8.319 1.00 89.56 131 LEU A CA 1
ATOM 999 C C . LEU A 1 131 ? 8.033 2.549 -9.669 1.00 89.56 131 LEU A C 1
ATOM 1001 O O . LEU A 1 131 ? 8.677 2.352 -10.699 1.00 89.56 131 LEU A O 1
ATOM 1005 N N . ILE A 1 132 ? 6.725 2.820 -9.685 1.00 90.19 132 ILE A N 1
ATOM 1006 C CA . ILE A 1 132 ? 5.930 2.880 -10.922 1.00 90.19 132 ILE A CA 1
ATOM 1007 C C . ILE A 1 132 ? 6.484 3.950 -11.870 1.00 90.19 132 ILE A C 1
ATOM 1009 O O . ILE A 1 132 ? 6.696 3.675 -13.052 1.00 90.19 132 ILE A O 1
ATOM 1013 N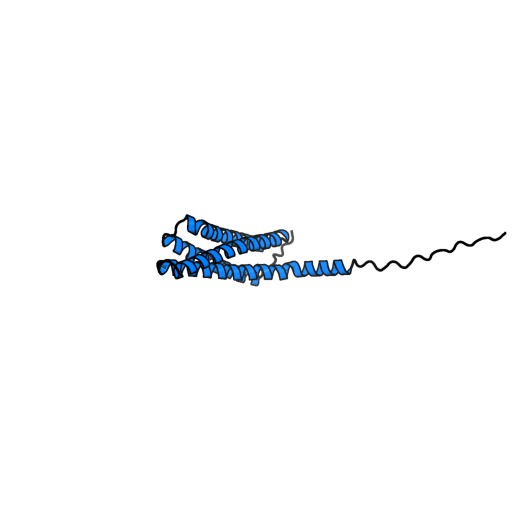 N . ILE A 1 133 ? 6.757 5.155 -11.361 1.00 89.25 133 ILE A N 1
ATOM 1014 C CA . ILE A 1 133 ? 7.313 6.258 -12.156 1.00 89.25 133 ILE A CA 1
ATOM 1015 C C . ILE A 1 133 ? 8.725 5.907 -12.627 1.00 89.25 133 ILE A C 1
ATOM 1017 O O . ILE A 1 133 ? 9.039 6.072 -13.807 1.00 89.25 133 ILE A O 1
ATOM 1021 N N . TYR A 1 134 ? 9.571 5.389 -11.734 1.00 87.00 134 TYR A N 1
ATOM 1022 C CA . TYR A 1 134 ? 10.945 5.016 -12.058 1.00 87.00 134 TYR A CA 1
ATOM 1023 C C . TYR A 1 134 ? 11.002 3.955 -13.166 1.00 87.00 134 TYR A C 1
ATOM 1025 O O . TYR A 1 134 ? 11.746 4.108 -14.140 1.00 87.00 134 TYR A O 1
ATOM 1033 N N . TRP A 1 135 ? 10.181 2.908 -13.081 1.00 84.62 135 TRP A N 1
ATOM 1034 C CA . TRP A 1 135 ? 10.079 1.900 -14.140 1.00 84.62 135 TRP A CA 1
ATOM 1035 C C . TRP A 1 135 ? 9.471 2.472 -15.417 1.00 84.62 135 TRP A C 1
ATOM 1037 O O . TRP A 1 135 ? 9.972 2.192 -16.503 1.00 84.62 135 TRP A O 1
ATOM 1047 N N . GLY A 1 136 ? 8.470 3.348 -15.306 1.00 80.88 136 GLY A N 1
ATOM 1048 C CA . GLY A 1 136 ? 7.905 4.052 -16.454 1.00 80.88 136 GLY A CA 1
ATOM 1049 C C . GLY A 1 136 ? 8.963 4.833 -17.243 1.00 80.88 136 GLY A C 1
ATOM 1050 O O . GLY A 1 136 ? 9.037 4.723 -18.466 1.00 80.88 136 GLY A O 1
ATOM 1051 N N . LEU A 1 137 ? 9.840 5.561 -16.550 1.00 79.44 137 LEU A N 1
ATOM 1052 C CA . LEU A 1 137 ? 10.918 6.337 -17.171 1.00 79.44 137 LEU A CA 1
ATOM 1053 C C . LEU A 1 137 ? 12.045 5.454 -17.729 1.00 79.44 137 LEU A C 1
ATOM 1055 O O . LEU A 1 137 ? 12.580 5.730 -18.806 1.00 79.44 137 LEU A O 1
ATOM 1059 N N . THR A 1 138 ? 12.416 4.387 -17.021 1.00 71.62 138 THR A N 1
ATOM 1060 C CA . THR A 1 138 ? 13.560 3.539 -17.401 1.00 71.62 138 THR A CA 1
ATOM 1061 C C . THR A 1 138 ? 13.224 2.484 -18.456 1.00 71.62 138 THR A C 1
ATOM 1063 O O . THR A 1 138 ? 14.111 2.083 -19.209 1.00 71.62 138 THR A O 1
ATOM 1066 N N . GLU A 1 139 ? 11.965 2.056 -18.566 1.00 62.88 139 GLU A N 1
ATOM 1067 C CA . GLU A 1 139 ? 11.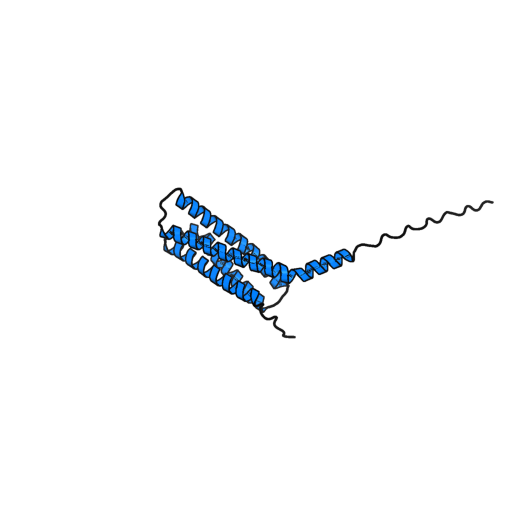549 0.988 -19.487 1.00 62.88 139 GLU A CA 1
ATOM 1068 C C . GLU A 1 139 ? 10.833 1.499 -20.740 1.00 62.88 139 GLU A C 1
ATOM 1070 O O . GLU A 1 139 ? 10.936 0.867 -21.792 1.00 62.88 139 GLU A O 1
ATOM 1075 N N . HIS A 1 140 ? 10.157 2.655 -20.676 1.00 50.16 140 HIS A N 1
ATOM 1076 C CA . HIS A 1 140 ? 9.445 3.223 -21.829 1.00 50.16 140 HIS A CA 1
ATOM 1077 C C . HIS A 1 140 ? 10.177 4.355 -22.552 1.00 50.16 140 HIS A C 1
ATOM 1079 O O . HIS A 1 140 ? 9.775 4.690 -23.665 1.00 50.16 140 HIS A O 1
ATOM 1085 N N . SER A 1 141 ? 11.266 4.915 -22.015 1.00 45.09 141 SER A N 1
ATOM 1086 C CA . SER A 1 141 ? 12.041 5.950 -22.725 1.00 45.09 141 SER A CA 1
ATOM 1087 C C . SER A 1 141 ? 12.579 5.460 -24.075 1.00 45.09 141 SER A C 1
ATOM 1089 O O . SER A 1 141 ? 12.540 6.197 -25.056 1.00 45.09 141 SER A O 1
ATOM 1091 N N . THR A 1 142 ? 12.977 4.192 -24.186 1.00 46.22 142 THR A N 1
ATOM 1092 C CA . THR A 1 142 ? 13.397 3.590 -25.464 1.00 46.22 142 THR A CA 1
ATOM 1093 C C . THR A 1 142 ? 12.223 3.271 -26.393 1.00 46.22 142 THR A C 1
ATOM 1095 O O . THR A 1 142 ? 12.353 3.423 -27.607 1.00 46.22 142 THR A O 1
ATOM 1098 N N . GLN A 1 143 ? 11.058 2.899 -25.853 1.00 45.31 143 GLN A N 1
ATOM 1099 C CA . GLN A 1 143 ? 9.871 2.568 -26.648 1.00 45.31 143 GLN A CA 1
ATOM 1100 C C . GLN A 1 143 ? 9.142 3.808 -27.183 1.00 45.31 143 GLN A C 1
ATOM 1102 O O . GLN A 1 143 ? 8.813 3.845 -28.367 1.00 45.31 143 GLN A O 1
ATOM 1107 N N . ALA A 1 144 ? 8.961 4.851 -26.371 1.00 49.41 144 ALA A N 1
ATOM 1108 C CA . ALA A 1 144 ? 8.346 6.111 -26.793 1.00 49.41 144 ALA A CA 1
ATOM 1109 C C . ALA A 1 144 ? 9.210 6.861 -27.826 1.00 49.41 144 ALA A C 1
ATOM 1111 O O . ALA A 1 144 ? 8.678 7.369 -28.812 1.00 49.41 144 ALA A O 1
ATOM 1112 N N . LEU A 1 145 ? 10.544 6.850 -27.677 1.00 48.75 145 LEU A N 1
ATOM 1113 C CA . LEU A 1 145 ? 11.466 7.363 -28.703 1.00 48.75 145 LEU A CA 1
ATOM 1114 C C . LEU A 1 145 ? 11.437 6.524 -29.992 1.00 48.75 145 LEU A C 1
ATOM 1116 O O . LEU A 1 145 ? 11.562 7.082 -31.082 1.00 48.75 145 LEU A O 1
ATOM 1120 N N . SER A 1 146 ? 11.253 5.201 -29.896 1.00 45.69 146 SER A N 1
ATOM 1121 C CA . SER A 1 146 ? 11.121 4.337 -31.079 1.00 45.69 146 SER A CA 1
ATOM 1122 C C . SER A 1 146 ? 9.795 4.538 -31.820 1.00 45.69 146 SER A C 1
ATOM 1124 O O . SER A 1 146 ? 9.791 4.572 -33.046 1.00 45.69 146 SER A O 1
ATOM 1126 N N . LEU A 1 147 ? 8.694 4.763 -31.095 1.00 53.66 147 LEU A N 1
ATOM 1127 C CA . LEU A 1 147 ? 7.382 5.074 -31.668 1.00 53.66 147 LEU A CA 1
ATOM 1128 C C . LEU A 1 147 ? 7.358 6.479 -32.283 1.00 53.66 147 LEU A C 1
ATOM 1130 O O . LEU A 1 147 ? 6.824 6.651 -33.372 1.00 53.66 147 LEU A O 1
ATOM 1134 N N . GLY A 1 148 ? 8.009 7.462 -31.650 1.00 53.22 148 GLY A N 1
ATOM 1135 C CA . GLY A 1 148 ? 8.191 8.800 -32.222 1.00 53.22 148 GLY A CA 1
ATOM 1136 C C . GLY A 1 148 ? 9.053 8.804 -33.492 1.00 53.22 148 GLY A C 1
ATOM 1137 O O . GLY A 1 148 ? 8.743 9.519 -34.440 1.00 53.22 148 GLY A O 1
ATOM 1138 N N . ARG A 1 149 ? 10.101 7.966 -33.559 1.00 53.47 149 ARG A N 1
ATOM 1139 C CA . ARG A 1 149 ? 10.889 7.760 -34.792 1.00 53.47 149 ARG A CA 1
ATOM 1140 C C . ARG A 1 149 ? 10.128 6.986 -35.869 1.00 53.47 149 ARG A C 1
ATOM 1142 O O . ARG A 1 149 ? 10.308 7.294 -37.040 1.00 53.47 149 ARG A O 1
ATOM 1149 N N . GLY A 1 150 ? 9.289 6.021 -35.489 1.00 48.66 150 GLY A N 1
ATOM 1150 C CA . GLY A 1 150 ? 8.408 5.303 -36.414 1.00 48.66 150 GLY A CA 1
ATOM 1151 C C . GLY A 1 150 ? 7.359 6.224 -37.040 1.00 48.66 150 GLY A C 1
ATOM 1152 O O . GLY A 1 150 ? 7.226 6.253 -38.255 1.00 48.66 150 GLY A O 1
ATOM 1153 N N . A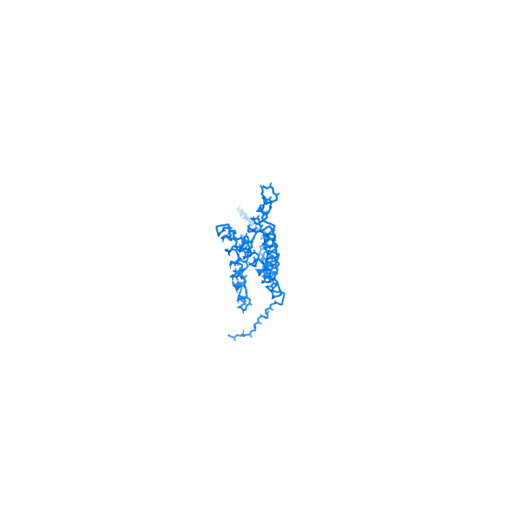LA A 1 151 ? 6.715 7.072 -36.232 1.00 50.62 151 ALA A N 1
ATOM 1154 C CA . ALA A 1 151 ? 5.749 8.064 -36.707 1.00 50.62 151 ALA A CA 1
ATOM 1155 C C . ALA A 1 151 ? 6.382 9.151 -37.601 1.00 50.62 151 ALA A C 1
ATOM 1157 O O . ALA A 1 151 ? 5.733 9.648 -38.516 1.00 50.62 151 ALA A O 1
ATOM 1158 N N . ALA A 1 152 ? 7.655 9.502 -37.379 1.00 53.81 152 ALA A N 1
ATOM 1159 C CA . ALA A 1 152 ? 8.392 10.420 -38.251 1.00 53.81 152 ALA A CA 1
ATOM 1160 C C . ALA A 1 152 ? 8.847 9.779 -39.579 1.00 53.81 152 ALA A C 1
ATOM 1162 O O . ALA A 1 152 ? 9.117 10.499 -40.538 1.00 53.81 152 ALA A O 1
ATOM 1163 N N . ALA A 1 153 ? 8.939 8.447 -39.648 1.00 53.06 153 ALA A N 1
ATOM 1164 C CA . ALA A 1 153 ? 9.305 7.713 -40.861 1.00 53.06 153 ALA A CA 1
ATOM 1165 C C . ALA A 1 153 ? 8.099 7.404 -41.771 1.00 53.06 153 ALA A C 1
ATOM 1167 O O . ALA A 1 153 ? 8.291 7.003 -42.916 1.00 53.06 153 ALA A O 1
ATOM 1168 N N . GLU A 1 154 ? 6.872 7.612 -41.285 1.00 48.62 154 GLU A N 1
ATOM 1169 C CA . GLU A 1 154 ? 5.618 7.253 -41.963 1.00 48.62 154 GLU A CA 1
ATOM 1170 C C . GLU A 1 154 ? 4.804 8.485 -42.400 1.00 48.62 154 GLU A C 1
ATOM 1172 O O . GLU A 1 154 ? 3.580 8.453 -42.486 1.00 48.62 154 GLU A O 1
ATOM 1177 N N . ALA A 1 155 ? 5.479 9.597 -42.702 1.00 44.78 155 ALA A N 1
ATOM 1178 C CA . ALA A 1 155 ? 4.892 10.645 -43.530 1.00 44.78 155 ALA A CA 1
ATOM 1179 C C . ALA A 1 155 ? 5.223 10.323 -45.000 1.00 44.78 155 ALA A C 1
ATOM 1181 O O . ALA A 1 155 ? 6.355 10.580 -45.425 1.00 44.78 155 ALA A O 1
ATOM 1182 N N . PRO A 1 156 ? 4.303 9.738 -45.794 1.00 49.66 156 PRO A N 1
ATOM 1183 C CA . PRO A 1 156 ? 4.535 9.588 -47.222 1.00 49.66 156 PRO A CA 1
ATOM 1184 C C . PRO A 1 156 ? 4.699 10.983 -47.832 1.00 49.66 156 PRO A C 1
ATOM 1186 O O . PRO A 1 156 ? 3.869 11.870 -47.623 1.00 49.66 156 PRO A O 1
ATOM 1189 N N . ALA A 1 157 ? 5.796 11.190 -48.562 1.00 56.22 157 ALA A N 1
ATOM 1190 C CA . ALA A 1 157 ? 5.973 12.388 -49.370 1.00 56.22 157 ALA A CA 1
ATOM 1191 C C . ALA A 1 157 ? 4.757 12.530 -50.306 1.00 56.22 157 ALA A C 1
ATOM 1193 O O . ALA A 1 157 ? 4.338 11.524 -50.884 1.00 56.22 157 ALA A O 1
ATOM 1194 N N . PRO A 1 158 ? 4.168 13.730 -50.455 1.00 53.38 158 PRO A N 1
ATOM 1195 C CA . PRO A 1 158 ? 3.037 13.913 -51.352 1.00 53.38 158 PRO A CA 1
ATOM 1196 C C . PRO A 1 158 ? 3.458 13.503 -52.767 1.00 53.38 158 PRO A C 1
ATOM 1198 O O . PRO A 1 158 ? 4.435 14.028 -53.304 1.00 53.38 158 PRO A O 1
ATOM 1201 N N . GLU A 1 159 ? 2.753 12.528 -53.346 1.00 52.91 159 GLU A N 1
ATOM 1202 C CA . GLU A 1 159 ? 2.996 12.083 -54.717 1.00 52.91 159 GLU A CA 1
ATOM 1203 C C . GLU A 1 159 ? 2.875 13.278 -55.673 1.00 52.91 159 GLU A C 1
ATOM 1205 O O . GLU A 1 159 ? 1.917 14.054 -55.618 1.00 52.91 159 GLU A O 1
ATOM 1210 N N . ALA A 1 160 ? 3.871 13.437 -56.547 1.00 56.91 160 ALA A N 1
ATOM 1211 C CA . ALA A 1 160 ? 3.872 14.478 -57.565 1.00 56.91 160 ALA A CA 1
ATOM 1212 C C . ALA A 1 160 ? 2.654 14.312 -58.499 1.00 56.91 160 ALA A C 1
ATOM 1214 O O . ALA A 1 160 ? 2.317 13.183 -58.871 1.00 56.91 160 ALA A O 1
ATOM 1215 N N . PRO A 1 161 ? 1.992 15.410 -58.909 1.00 46.53 161 PRO A N 1
ATOM 1216 C CA . PRO A 1 161 ? 0.796 15.329 -59.736 1.00 46.53 161 PRO A CA 1
ATOM 1217 C C . PRO A 1 161 ? 1.133 14.687 -61.086 1.00 46.53 161 PRO A C 1
ATOM 1219 O O . PRO A 1 161 ? 2.032 15.138 -61.796 1.00 46.53 161 PRO A O 1
ATOM 1222 N N . LYS A 1 162 ? 0.410 13.618 -61.441 1.00 51.66 162 LYS A N 1
ATOM 1223 C CA . LYS A 1 162 ? 0.533 12.964 -62.750 1.00 51.66 162 LYS A CA 1
ATOM 1224 C C . LYS A 1 162 ? 0.184 13.966 -63.851 1.00 51.66 162 LYS A C 1
ATOM 1226 O O . LYS A 1 162 ? -0.899 14.547 -63.841 1.00 51.66 162 LYS A O 1
ATOM 1231 N N . ALA A 1 163 ? 1.103 14.149 -64.797 1.00 53.47 163 ALA A N 1
ATOM 1232 C CA . ALA A 1 163 ? 0.864 14.931 -65.999 1.00 53.47 163 ALA A CA 1
ATOM 1233 C C . ALA A 1 163 ? -0.275 14.287 -66.804 1.00 53.47 163 ALA A C 1
ATOM 1235 O O . ALA A 1 163 ? -0.211 13.112 -67.158 1.00 53.47 163 ALA A O 1
ATOM 1236 N N . VAL A 1 164 ? -1.332 15.056 -67.055 1.00 51.66 164 VAL A N 1
ATOM 1237 C CA . VAL A 1 164 ? -2.428 14.661 -67.940 1.00 51.66 164 VAL A CA 1
ATOM 1238 C C . VAL A 1 164 ? -1.919 14.785 -69.375 1.00 51.66 164 VAL A C 1
ATOM 1240 O O . VAL A 1 164 ? -1.665 15.893 -69.845 1.00 51.66 164 VAL A O 1
ATOM 1243 N N . GLU A 1 165 ? -1.741 13.659 -70.065 1.00 53.03 165 GLU A N 1
ATOM 1244 C CA . GLU A 1 165 ? -1.488 13.649 -71.508 1.00 53.03 165 GLU A CA 1
ATOM 1245 C C . GLU A 1 165 ? -2.737 14.157 -72.244 1.00 53.03 165 GLU A C 1
ATOM 1247 O O . GLU A 1 165 ? -3.834 13.615 -72.104 1.00 53.03 165 GLU A O 1
ATOM 1252 N N . VAL A 1 166 ? -2.574 15.235 -73.013 1.00 54.12 166 VAL A N 1
ATOM 1253 C CA . VAL A 1 166 ? -3.624 15.802 -73.868 1.00 54.12 166 VAL A CA 1
ATOM 1254 C C . VAL A 1 166 ? -3.695 14.973 -75.158 1.00 54.12 166 VAL A C 1
ATOM 1256 O O . VAL A 1 166 ? -2.657 14.778 -75.791 1.00 54.12 166 VAL A O 1
ATOM 1259 N N . PRO A 1 167 ? -4.875 14.491 -75.592 1.00 44.78 167 PRO A N 1
ATOM 1260 C CA . PRO A 1 167 ? -4.976 13.692 -76.805 1.00 44.78 167 PRO A CA 1
ATOM 1261 C C . PRO A 1 167 ? -4.820 14.573 -78.052 1.00 44.78 167 PRO A C 1
ATOM 1263 O O . PRO A 1 167 ? -5.572 15.525 -78.269 1.00 44.78 167 PRO A O 1
ATOM 1266 N N . THR A 1 168 ? -3.841 14.237 -78.889 1.00 49.38 168 THR A N 1
ATOM 1267 C CA . THR A 1 168 ? -3.592 14.875 -80.187 1.00 49.38 168 THR A CA 1
ATOM 1268 C C . THR A 1 168 ? -4.708 14.509 -81.168 1.00 49.38 168 THR A C 1
ATOM 1270 O O . THR A 1 168 ? -4.788 13.374 -81.633 1.00 49.38 168 THR A O 1
ATOM 1273 N N . VAL A 1 169 ? -5.578 15.466 -81.499 1.00 50.53 169 VAL A N 1
ATOM 1274 C CA . VAL A 1 169 ? -6.587 15.310 -82.558 1.00 50.53 169 VAL A CA 1
ATOM 1275 C C . VAL A 1 169 ? -5.885 15.367 -83.915 1.00 50.53 169 VAL A C 1
ATOM 1277 O O . VAL A 1 169 ? -5.317 16.392 -84.284 1.00 50.53 169 VAL A O 1
ATOM 1280 N N . THR A 1 170 ? -5.912 14.263 -84.661 1.00 43.28 170 THR A N 1
ATOM 1281 C CA . THR A 1 170 ? -5.460 14.213 -86.056 1.00 43.28 170 THR A CA 1
ATOM 1282 C C . THR A 1 170 ? -6.562 14.795 -86.942 1.00 43.28 170 THR A C 1
ATOM 1284 O O . THR A 1 170 ? -7.622 14.192 -87.088 1.00 43.28 170 THR A O 1
ATOM 1287 N N . THR A 1 171 ? -6.351 15.987 -87.496 1.00 43.66 171 THR A N 1
ATOM 1288 C CA . THR A 1 171 ? -7.216 16.551 -88.543 1.00 43.66 171 THR A CA 1
ATOM 1289 C C . THR A 1 171 ? -6.924 15.865 -89.876 1.00 43.66 171 THR A C 1
ATOM 1291 O O . THR A 1 171 ? -5.757 15.762 -90.257 1.00 43.66 171 THR A O 1
ATOM 1294 N N . VAL A 1 172 ? -7.981 15.405 -90.553 1.00 44.44 172 VAL A N 1
ATOM 1295 C CA . VAL A 1 172 ? -7.972 15.018 -91.976 1.00 44.44 172 VAL A CA 1
ATOM 1296 C C . VAL A 1 172 ? -8.061 16.272 -92.834 1.00 44.44 172 VAL A C 1
ATOM 1298 O O . VAL A 1 172 ? -8.859 17.161 -92.458 1.00 44.44 172 VAL A O 1
#

Sequence (172 aa):
MGAMGRKLDIITLIVLILEFISWLVFMAATAALDAEGMSASALGYTWWAVWFQFFLLVFVGLTACMGSANANRLRTYLMLMVTVVIMQVANDARVQLDVADGLRPVSGDVKTDLRAVLAGTILSLIFNFVLIIYWGLTEHSTQALSLGRGAAAEAPAPEAPKAVEVPTVTTV

Radius of gyration: 27.83 Å; chains: 1; bounding box: 45×36×115 Å

pLDDT: mean 78.02, std 18.19, range [37.09, 97.19]

Organism: NCBI:txid2649997